Protein AF-A0A8R1E6R8-F1 (afdb_monomer_lite)

InterPro domains:
  IPR036397 Ribonuclease H superfamily [G3DSA:3.30.420.10] (1-71)

Secondary structure (DSSP, 8-state):
--PPP--TT-GGG-HHHHHHHHHHHHHTTPPPSSHHHHHHHHHHHHHHS-THHHHTHHHHHHHHHHTTT---

pLDDT: mean 79.16, std 11.39, range [40.44, 94.38]

Organism: Caenorhabditis japonica (NCBI:txid281687)

Foldseek 3Di:
DDDDDDDPPPPVLVLVVLLVVQLCVQCPPPDDPDDVSVVVSSVVSSVVPDCCSVVCNVVSVVVCVVVVNDDD

Sequence (72 aa):
MTVMEWPSQSPDLNLIEHLWKELERCVSGIRAQNADQKFSQLQTEWAQIPQSVITNLPRRCQAVIDSRGFAD

Structure (mmCIF, N/CA/C/O backbone):
data_AF-A0A8R1E6R8-F1
#
_entry.id   AF-A0A8R1E6R8-F1
#
loop_
_atom_site.group_PDB
_atom_site.id
_atom_site.type_symbol
_atom_site.label_atom_id
_atom_site.label_alt_id
_atom_site.label_comp_id
_atom_site.label_asym_id
_atom_site.label_entity_id
_atom_site.label_seq_id
_atom_site.pdbx_PDB_ins_code
_atom_site.Cartn_x
_atom_site.Cartn_y
_atom_site.Cartn_z
_atom_site.occupancy
_atom_site.B_iso_or_equiv
_atom_site.auth_seq_id
_atom_site.auth_comp_id
_atom_site.auth_asym_id
_atom_site.auth_atom_id
_atom_site.pdbx_PDB_model_num
ATOM 1 N N . MET A 1 1 ? 21.463 8.750 -1.044 1.00 40.44 1 MET A N 1
ATOM 2 C CA . MET A 1 1 ? 20.036 8.494 -1.324 1.00 40.44 1 MET A CA 1
ATOM 3 C C . MET A 1 1 ? 19.932 8.314 -2.827 1.00 40.44 1 MET A C 1
ATOM 5 O O . MET A 1 1 ? 20.153 9.278 -3.546 1.00 40.44 1 MET A O 1
ATOM 9 N N . THR A 1 2 ? 19.773 7.081 -3.301 1.00 57.19 2 THR A N 1
ATOM 10 C CA . THR A 1 2 ? 19.764 6.787 -4.741 1.00 57.19 2 THR A CA 1
ATOM 11 C C . THR A 1 2 ? 18.326 6.903 -5.225 1.00 57.19 2 THR A C 1
ATOM 13 O O . THR A 1 2 ? 17.475 6.126 -4.800 1.00 57.19 2 THR A O 1
ATOM 16 N N . VAL A 1 3 ? 18.041 7.916 -6.040 1.00 64.19 3 VAL A N 1
ATOM 17 C CA . VAL A 1 3 ? 16.742 8.064 -6.704 1.00 64.19 3 VAL A CA 1
ATOM 18 C C . VAL A 1 3 ? 16.734 7.109 -7.894 1.00 64.19 3 VAL A C 1
ATOM 20 O O . VAL A 1 3 ? 17.695 7.076 -8.658 1.00 64.19 3 VAL A O 1
ATOM 23 N N . MET A 1 4 ? 15.691 6.292 -8.017 1.00 67.62 4 MET A N 1
ATOM 24 C CA . MET A 1 4 ? 15.520 5.401 -9.165 1.00 67.62 4 MET A CA 1
ATOM 25 C C . MET A 1 4 ? 15.128 6.243 -10.384 1.00 67.62 4 MET A C 1
ATOM 27 O O . MET A 1 4 ? 14.210 7.057 -10.285 1.00 67.62 4 MET A O 1
ATOM 31 N N . GLU A 1 5 ? 15.819 6.073 -11.513 1.00 68.69 5 GLU A N 1
ATOM 32 C CA . GLU A 1 5 ? 15.420 6.729 -12.761 1.00 68.69 5 GLU A CA 1
ATOM 33 C C . GLU A 1 5 ? 14.063 6.181 -13.206 1.00 68.69 5 GLU A C 1
ATOM 35 O O . GLU A 1 5 ? 13.894 4.974 -13.381 1.00 68.69 5 GLU A O 1
ATOM 40 N N . TRP A 1 6 ? 13.083 7.076 -13.335 1.00 69.50 6 TRP A N 1
ATOM 41 C CA . TRP A 1 6 ? 11.708 6.718 -13.645 1.00 69.50 6 TRP A CA 1
ATOM 42 C C . TRP A 1 6 ? 11.311 7.210 -15.036 1.00 69.50 6 TRP A C 1
ATOM 44 O O . TRP A 1 6 ? 11.431 8.410 -15.300 1.00 69.50 6 TRP A O 1
ATOM 54 N N . PRO A 1 7 ? 10.806 6.337 -15.921 1.00 69.00 7 PRO A N 1
ATOM 55 C CA . PRO A 1 7 ? 10.310 6.768 -17.219 1.00 69.00 7 PRO A CA 1
ATOM 56 C C . PRO A 1 7 ? 9.056 7.643 -17.068 1.00 69.00 7 PRO A C 1
ATOM 58 O O . PRO A 1 7 ? 8.136 7.345 -16.300 1.00 69.00 7 PRO A O 1
ATOM 61 N N . SER A 1 8 ? 9.007 8.744 -17.817 1.00 66.88 8 SER A N 1
ATOM 62 C CA . SER A 1 8 ? 7.827 9.604 -17.898 1.00 66.88 8 SER A CA 1
ATOM 63 C C . SER A 1 8 ? 6.612 8.811 -18.404 1.00 66.88 8 SER A C 1
ATOM 65 O O . SER A 1 8 ? 6.739 7.907 -19.223 1.00 66.88 8 SER A O 1
ATOM 67 N N . GLN A 1 9 ? 5.422 9.141 -17.893 1.00 67.38 9 GLN A N 1
ATOM 68 C CA . GLN A 1 9 ? 4.151 8.477 -18.234 1.00 67.38 9 GLN A CA 1
ATOM 69 C C . GLN A 1 9 ? 4.084 6.960 -17.966 1.00 67.38 9 GLN A C 1
ATOM 71 O O . GLN A 1 9 ? 3.328 6.262 -18.628 1.00 67.38 9 GLN A O 1
ATOM 76 N N . SER A 1 10 ? 4.809 6.447 -16.966 1.00 66.06 10 SER A N 1
ATOM 77 C CA . SER A 1 10 ? 4.671 5.055 -16.502 1.00 66.06 10 SER A CA 1
ATOM 78 C C . SER A 1 10 ? 3.970 4.974 -15.135 1.00 66.06 10 SER A C 1
ATOM 80 O O . SER A 1 10 ? 4.633 4.706 -14.125 1.00 66.06 10 SER A O 1
ATOM 82 N N . PRO A 1 11 ? 2.645 5.234 -15.056 1.00 65.88 11 PRO A N 1
ATOM 83 C CA . PRO A 1 11 ? 1.878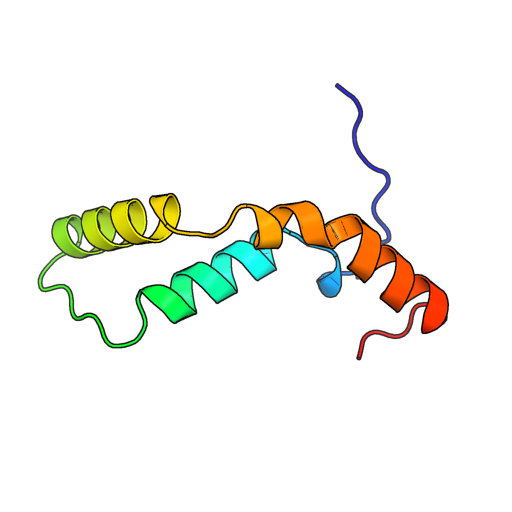 5.062 -13.821 1.00 65.88 11 PRO A CA 1
ATOM 84 C C . PRO A 1 11 ? 1.818 3.589 -13.402 1.00 65.88 11 PRO A C 1
ATOM 86 O O . PRO A 1 11 ? 1.737 3.293 -12.212 1.00 65.88 11 PRO A O 1
ATOM 89 N N . ASP A 1 12 ? 1.954 2.659 -14.350 1.00 66.31 12 ASP A N 1
ATOM 90 C CA . ASP A 1 12 ? 1.970 1.224 -14.073 1.00 66.31 12 ASP A CA 1
ATOM 91 C C . ASP A 1 12 ? 3.127 0.832 -13.180 1.00 66.31 12 ASP A C 1
ATOM 93 O O . ASP A 1 12 ? 2.978 -0.026 -12.316 1.00 66.31 12 ASP A O 1
ATOM 97 N N . LEU A 1 13 ? 4.264 1.502 -13.307 1.00 68.94 13 LEU A N 1
ATOM 98 C CA . LEU A 1 13 ? 5.386 1.220 -12.438 1.00 68.94 13 LEU A CA 1
ATOM 99 C C . LEU A 1 13 ? 5.147 1.781 -11.026 1.00 68.94 13 LEU A C 1
ATOM 101 O O . LEU A 1 13 ? 5.792 1.322 -10.091 1.00 68.94 13 LEU A O 1
ATOM 105 N N . ASN A 1 14 ? 4.220 2.731 -10.822 1.00 73.75 14 ASN A N 1
ATOM 106 C CA . ASN A 1 14 ? 4.182 3.545 -9.606 1.00 73.75 14 ASN A CA 1
ATOM 107 C C . ASN A 1 14 ? 3.672 2.739 -8.416 1.00 73.75 14 ASN A C 1
ATOM 109 O O . ASN A 1 14 ? 2.469 2.627 -8.198 1.00 73.75 14 ASN A O 1
ATOM 113 N N . LEU A 1 15 ? 4.600 2.198 -7.623 1.00 73.38 15 LEU A N 1
ATOM 114 C CA . LEU A 1 15 ? 4.314 1.361 -6.457 1.00 73.38 15 LEU A CA 1
ATOM 115 C C . LEU A 1 15 ? 3.246 1.943 -5.531 1.00 73.38 15 LEU A C 1
ATOM 117 O O . LEU A 1 15 ? 2.474 1.179 -4.957 1.00 73.38 15 LEU A O 1
ATOM 121 N N . ILE A 1 16 ? 3.185 3.271 -5.398 1.00 75.69 16 ILE A N 1
ATOM 122 C CA . ILE A 1 16 ? 2.220 3.914 -4.510 1.00 75.69 16 ILE A CA 1
ATOM 123 C C . ILE A 1 16 ? 0.778 3.736 -5.001 1.00 75.69 16 ILE A C 1
ATOM 125 O O . ILE A 1 16 ? -0.093 3.463 -4.187 1.00 75.69 16 ILE A O 1
ATOM 129 N N . GLU A 1 17 ? 0.529 3.787 -6.313 1.00 80.62 17 GLU A N 1
ATOM 130 C CA . GLU A 1 17 ? -0.808 3.585 -6.894 1.00 80.62 17 GLU A CA 1
ATOM 131 C C . GLU A 1 17 ? -1.290 2.149 -6.674 1.00 80.62 17 GLU A C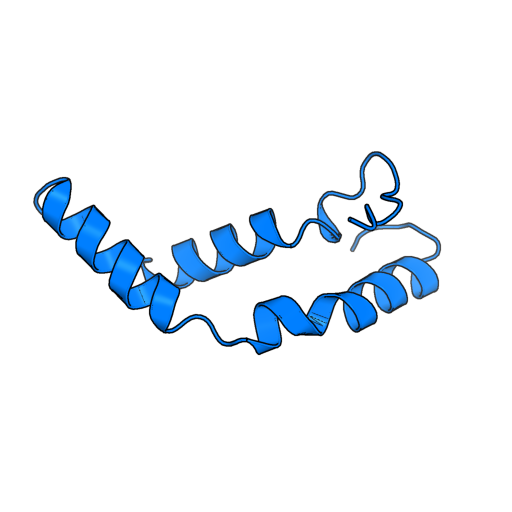 1
ATOM 133 O O . GLU A 1 17 ? -2.455 1.901 -6.370 1.00 80.62 17 GLU A O 1
ATOM 138 N N . HIS A 1 18 ? -0.373 1.182 -6.759 1.00 78.38 18 HIS A N 1
ATOM 139 C CA . HIS A 1 18 ? -0.696 -0.227 -6.514 1.00 78.38 18 HIS A CA 1
ATOM 140 C C . HIS A 1 18 ? -0.965 -0.502 -5.042 1.00 78.38 18 HIS A C 1
ATOM 142 O O . HIS A 1 18 ? -1.903 -1.227 -4.722 1.00 78.38 18 HIS A O 1
ATOM 148 N N . LEU A 1 19 ? -0.194 0.116 -4.146 1.00 84.25 19 LEU A N 1
ATOM 149 C CA . LEU A 1 19 ? -0.468 0.062 -2.711 1.00 84.25 19 LEU A CA 1
ATOM 150 C C . LEU A 1 19 ? -1.824 0.686 -2.379 1.00 84.25 19 LEU A C 1
ATOM 152 O O . LEU A 1 19 ? -2.575 0.103 -1.601 1.00 84.25 19 LEU A O 1
ATOM 156 N N . TRP A 1 20 ? -2.171 1.818 -2.998 1.00 85.62 20 TRP A N 1
ATOM 157 C CA . TRP A 1 20 ? -3.486 2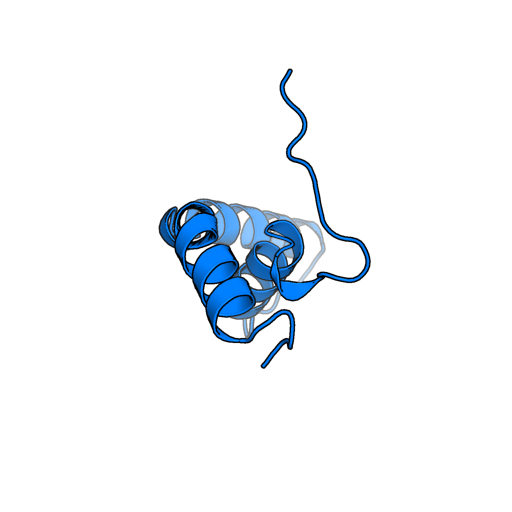.433 -2.825 1.00 85.62 20 TRP A CA 1
ATOM 158 C C . TRP A 1 20 ? -4.615 1.531 -3.317 1.00 85.62 20 TRP A C 1
ATOM 160 O O . TRP A 1 20 ? -5.596 1.355 -2.600 1.00 85.62 20 TRP A O 1
ATOM 170 N N . LYS A 1 21 ? -4.457 0.904 -4.486 1.00 86.12 21 LYS A N 1
ATOM 171 C CA . LYS A 1 21 ? -5.447 -0.026 -5.042 1.00 86.12 21 LYS A CA 1
ATOM 172 C C . LYS A 1 21 ? -5.643 -1.269 -4.171 1.00 86.12 21 LYS A C 1
ATOM 174 O O . LYS A 1 21 ? -6.776 -1.699 -3.964 1.00 86.12 21 LYS A O 1
ATOM 17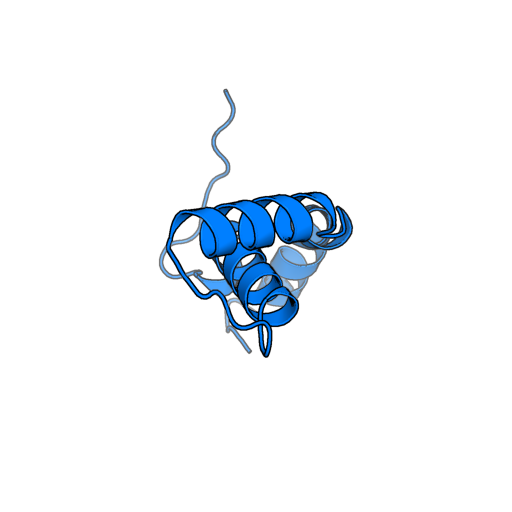9 N N . GLU A 1 22 ? -4.564 -1.844 -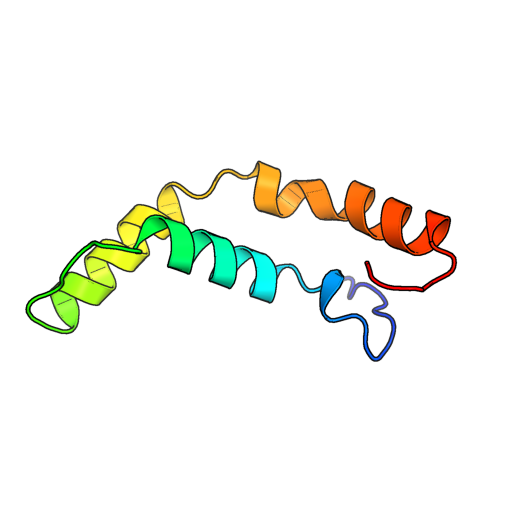3.639 1.00 86.81 22 GLU A N 1
ATOM 180 C CA . GLU A 1 22 ? -4.662 -2.972 -2.704 1.00 86.81 22 GLU A CA 1
ATOM 181 C C . GLU A 1 22 ? -5.295 -2.556 -1.376 1.00 86.81 22 GLU A C 1
ATOM 183 O O . GLU A 1 22 ? -6.161 -3.266 -0.869 1.00 86.81 22 GLU A O 1
ATOM 188 N N . LEU A 1 23 ? -4.939 -1.385 -0.842 1.00 89.12 23 LEU A N 1
ATOM 189 C CA . LEU A 1 23 ? -5.558 -0.863 0.372 1.00 89.12 23 LEU A CA 1
ATOM 190 C C . LEU A 1 23 ? -7.062 -0.641 0.176 1.00 89.12 23 LEU A C 1
ATOM 192 O O . LEU A 1 23 ? -7.849 -1.062 1.021 1.00 89.12 23 LEU A O 1
ATOM 196 N N . GLU A 1 24 ? -7.466 -0.038 -0.947 1.00 89.25 24 GLU A N 1
ATOM 197 C CA . GLU A 1 24 ? -8.871 0.152 -1.318 1.00 89.25 24 GLU A CA 1
ATOM 198 C C . GLU A 1 24 ? -9.608 -1.187 -1.424 1.00 89.25 24 GLU A C 1
ATOM 200 O O . GLU A 1 24 ? -10.717 -1.321 -0.906 1.00 89.25 24 GLU A O 1
ATOM 205 N N . ARG A 1 25 ? -8.977 -2.205 -2.023 1.00 89.06 25 ARG A N 1
ATOM 206 C CA . ARG A 1 25 ? -9.527 -3.564 -2.097 1.00 89.06 25 ARG A CA 1
ATOM 207 C C . ARG A 1 25 ? -9.741 -4.171 -0.711 1.00 89.06 25 ARG A C 1
ATOM 209 O O . ARG A 1 25 ? -10.786 -4.779 -0.495 1.00 89.06 25 ARG A O 1
ATOM 216 N N . CYS A 1 26 ? -8.792 -4.008 0.209 1.00 88.00 26 CYS A N 1
ATOM 217 C CA . CYS A 1 26 ? -8.887 -4.551 1.565 1.00 88.00 26 CYS A CA 1
ATOM 218 C C . CYS A 1 26 ? -9.978 -3.868 2.400 1.00 88.00 26 CYS A C 1
ATOM 220 O O . CYS A 1 26 ? -10.719 -4.542 3.109 1.00 88.00 26 CYS A O 1
ATOM 222 N N . VAL A 1 27 ? -10.130 -2.543 2.282 1.00 88.81 27 VAL A N 1
ATOM 223 C CA . VAL A 1 27 ? -11.193 -1.813 2.999 1.00 88.81 27 VAL A CA 1
ATOM 224 C C . VAL A 1 27 ? -12.542 -1.839 2.274 1.00 88.81 27 VAL A C 1
ATOM 226 O O . VAL A 1 27 ? -13.545 -1.364 2.816 1.00 88.81 27 VAL A O 1
ATOM 229 N N . SER A 1 28 ? -12.599 -2.382 1.055 1.00 89.19 28 SER A N 1
ATOM 230 C CA . SER A 1 28 ? -13.825 -2.461 0.264 1.00 89.19 28 SER A CA 1
ATOM 231 C C . SER A 1 28 ? -14.890 -3.275 0.998 1.00 89.19 28 SER A C 1
ATOM 233 O O . SER A 1 28 ? -14.682 -4.421 1.388 1.00 89.19 28 SER A O 1
ATOM 235 N N . GLY A 1 29 ? -16.057 -2.666 1.209 1.00 84.50 29 GLY A N 1
ATOM 236 C CA . GLY A 1 29 ? -17.170 -3.285 1.933 1.00 84.50 29 GLY A CA 1
ATOM 237 C C . GLY A 1 29 ? -17.143 -3.087 3.452 1.00 84.50 29 GLY A C 1
ATOM 238 O O . GLY A 1 29 ? -18.158 -3.344 4.102 1.00 84.50 29 GLY A O 1
ATOM 239 N N . ILE A 1 30 ? -16.060 -2.552 4.025 1.00 86.44 30 ILE A N 1
ATOM 240 C CA . ILE A 1 30 ? -16.015 -2.177 5.440 1.00 86.44 30 ILE A CA 1
ATOM 241 C C . ILE A 1 30 ? -16.634 -0.783 5.602 1.00 86.44 30 ILE A C 1
ATOM 243 O O . ILE A 1 30 ? -16.184 0.200 5.015 1.00 86.44 30 ILE A O 1
ATOM 247 N N . ARG A 1 31 ? -17.699 -0.677 6.406 1.00 88.31 31 ARG A N 1
ATOM 248 C CA . ARG A 1 31 ? -18.318 0.616 6.730 1.00 88.31 31 ARG A CA 1
ATOM 249 C C . ARG A 1 31 ? -17.699 1.201 7.996 1.00 88.31 31 ARG A C 1
ATOM 251 O O . ARG A 1 31 ? -17.673 0.551 9.039 1.00 88.31 31 ARG A O 1
ATOM 258 N N . ALA A 1 32 ? -17.267 2.453 7.910 1.00 90.56 32 ALA A N 1
ATOM 259 C CA . ALA A 1 32 ? -16.897 3.271 9.057 1.00 90.56 32 ALA A CA 1
ATOM 260 C C . ALA A 1 32 ? -18.040 4.232 9.407 1.00 90.56 32 ALA A C 1
ATOM 262 O O . ALA A 1 32 ? -18.686 4.786 8.518 1.00 90.56 32 ALA A O 1
ATOM 263 N N . GLN A 1 33 ? -18.279 4.440 10.698 1.00 91.38 33 GLN A N 1
ATOM 264 C CA . GLN A 1 33 ? -19.290 5.363 11.216 1.00 91.38 33 GLN A CA 1
ATOM 265 C C . GLN A 1 33 ? -18.744 6.785 11.404 1.00 91.38 33 GLN A C 1
ATOM 267 O O . GLN A 1 33 ? -19.517 7.736 11.470 1.00 91.38 33 GLN A O 1
ATOM 272 N N . ASN A 1 34 ? -17.421 6.940 11.487 1.00 93.19 34 ASN A N 1
ATOM 273 C CA . ASN A 1 34 ? -16.736 8.222 11.627 1.00 93.19 34 ASN A CA 1
ATOM 274 C C . ASN A 1 34 ? -15.310 8.158 11.043 1.00 93.19 34 ASN A C 1
ATOM 276 O O . ASN A 1 34 ? -14.841 7.099 10.614 1.00 93.19 34 ASN A O 1
ATOM 280 N N . ALA A 1 35 ? -14.639 9.312 11.001 1.00 93.50 35 ALA A N 1
ATOM 281 C CA . ALA A 1 35 ? -13.296 9.441 10.441 1.00 93.50 35 ALA A CA 1
ATOM 282 C C . ALA A 1 35 ? -12.250 8.626 11.216 1.00 93.50 35 ALA A C 1
ATOM 284 O O . ALA A 1 35 ? -11.421 7.974 10.586 1.00 93.50 35 ALA A O 1
ATOM 285 N N . ASP A 1 36 ? -12.330 8.596 12.548 1.00 94.38 36 ASP A N 1
ATOM 286 C CA . ASP A 1 36 ? -11.376 7.870 13.395 1.00 94.38 36 ASP A CA 1
ATOM 287 C C . ASP A 1 36 ? -11.445 6.364 13.137 1.00 94.38 36 ASP A C 1
ATOM 289 O O . ASP A 1 36 ? -10.428 5.715 12.911 1.00 94.38 36 ASP A O 1
ATOM 293 N N . GLN A 1 37 ? -12.659 5.814 13.058 1.00 93.75 37 GLN A N 1
ATOM 294 C CA . GLN A 1 37 ? -12.874 4.411 12.726 1.00 93.75 37 GLN A CA 1
ATOM 295 C C . GLN A 1 37 ? -12.351 4.086 11.324 1.00 93.75 37 GLN A C 1
ATOM 297 O O . GLN A 1 37 ? -11.727 3.043 11.131 1.00 93.75 37 GLN A O 1
ATOM 302 N N . LYS A 1 38 ? -12.564 4.983 10.351 1.00 91.81 38 LYS A N 1
ATOM 303 C CA . LYS A 1 38 ? -12.033 4.812 8.993 1.00 91.81 38 LYS A CA 1
ATOM 304 C C . LYS A 1 38 ? -10.504 4.819 8.994 1.00 91.81 38 LYS A C 1
ATOM 306 O O . LYS A 1 38 ? -9.889 4.011 8.308 1.00 91.81 38 LYS A O 1
ATOM 311 N N . PHE A 1 39 ? -9.890 5.697 9.780 1.00 92.81 39 PHE A N 1
ATOM 312 C CA . PHE A 1 39 ? -8.441 5.782 9.901 1.00 92.81 39 PHE A CA 1
ATOM 313 C C . PHE A 1 39 ? -7.844 4.536 10.565 1.00 92.81 39 PHE A C 1
ATOM 315 O O . PHE A 1 39 ? -6.883 3.974 10.044 1.00 92.81 39 PHE A O 1
ATOM 322 N N . SER A 1 40 ? -8.444 4.045 11.653 1.00 93.00 40 SER A N 1
ATOM 323 C CA . SER A 1 40 ? -8.013 2.799 12.295 1.00 93.00 40 SER A CA 1
ATOM 324 C C . SER A 1 40 ? -8.131 1.597 11.357 1.00 93.00 40 SER A C 1
ATOM 326 O O . SER A 1 40 ? -7.205 0.796 11.288 1.00 93.00 40 SER A O 1
ATOM 328 N N . GLN A 1 41 ? -9.221 1.495 10.588 1.00 92.44 41 GLN A N 1
ATOM 329 C CA . GLN A 1 41 ? -9.386 0.446 9.573 1.00 92.44 41 GLN A CA 1
ATOM 330 C C . GLN A 1 41 ? -8.276 0.505 8.521 1.00 92.44 41 GLN A C 1
ATOM 332 O O . GLN A 1 41 ? -7.646 -0.511 8.241 1.00 92.44 41 GLN A O 1
ATOM 337 N N . LEU A 1 42 ? -7.981 1.697 7.991 1.00 92.31 42 LEU A N 1
ATOM 338 C CA . LEU A 1 42 ? -6.888 1.884 7.035 1.00 92.31 42 LEU A CA 1
ATOM 339 C C . LEU A 1 42 ? -5.535 1.481 7.630 1.00 92.31 42 LEU A C 1
ATOM 341 O O . LEU A 1 42 ? -4.760 0.823 6.950 1.00 92.31 42 LEU A O 1
ATOM 345 N N . GLN A 1 43 ? -5.250 1.826 8.890 1.00 92.94 43 GLN A N 1
ATOM 346 C CA . GLN A 1 43 ? -4.010 1.415 9.558 1.00 92.94 43 GLN A CA 1
ATOM 347 C C . GLN A 1 43 ? -3.909 -0.104 9.728 1.00 92.94 43 GLN A C 1
ATOM 349 O O . GLN A 1 43 ? -2.838 -0.672 9.510 1.00 92.94 43 GLN A O 1
ATOM 354 N N . THR A 1 44 ? -5.003 -0.764 10.113 1.00 91.75 44 THR A N 1
ATOM 355 C CA . THR A 1 44 ? -5.041 -2.224 10.253 1.00 91.75 44 THR A CA 1
ATOM 356 C C . THR A 1 44 ? -4.818 -2.910 8.911 1.00 91.75 44 THR A C 1
ATOM 358 O O . THR A 1 44 ? -3.947 -3.770 8.818 1.00 91.75 44 THR A O 1
ATOM 361 N N . GLU A 1 45 ? -5.542 -2.506 7.866 1.00 91.12 45 GLU A N 1
ATOM 362 C CA . GLU A 1 45 ? -5.377 -3.101 6.538 1.00 91.12 45 GLU A CA 1
ATOM 363 C C . GLU A 1 45 ? -3.997 -2.803 5.947 1.00 91.12 45 GLU A C 1
ATOM 365 O O . GLU A 1 45 ? -3.367 -3.695 5.385 1.00 91.12 45 GLU A O 1
ATOM 370 N N . TRP A 1 46 ? -3.466 -1.594 6.156 1.00 89.94 46 TRP A N 1
ATOM 371 C CA . TRP A 1 46 ? -2.112 -1.229 5.740 1.00 89.94 46 TRP A CA 1
ATOM 372 C C . TRP A 1 46 ? -1.049 -2.162 6.330 1.00 89.94 46 TRP A C 1
ATOM 374 O O . TRP A 1 46 ? -0.140 -2.590 5.621 1.00 89.94 46 TRP A O 1
ATOM 384 N N . ALA A 1 47 ? -1.177 -2.522 7.610 1.00 88.56 47 ALA A N 1
ATOM 385 C CA . ALA A 1 47 ? -0.260 -3.450 8.270 1.00 88.56 47 ALA A CA 1
ATOM 386 C C . ALA A 1 47 ? -0.363 -4.894 7.741 1.00 88.56 47 ALA A C 1
ATOM 388 O O . ALA A 1 47 ? 0.565 -5.678 7.937 1.00 88.56 47 ALA A O 1
ATOM 389 N N . GLN A 1 48 ? -1.466 -5.247 7.076 1.00 87.00 48 GLN A N 1
ATOM 390 C CA . GLN A 1 48 ? -1.690 -6.573 6.499 1.00 87.00 48 GLN A CA 1
ATOM 391 C C . GLN A 1 48 ? -1.321 -6.673 5.016 1.00 87.00 48 GLN A C 1
ATOM 393 O O . GLN A 1 48 ? -1.316 -7.781 4.476 1.00 87.00 48 GLN A O 1
ATOM 398 N N . ILE A 1 49 ? -0.984 -5.559 4.351 1.00 84.44 49 ILE A N 1
ATOM 399 C CA . ILE A 1 49 ? -0.572 -5.586 2.944 1.00 84.44 49 ILE A CA 1
ATOM 400 C C . ILE A 1 49 ? 0.678 -6.473 2.804 1.00 84.44 49 ILE A C 1
ATOM 402 O O . ILE A 1 49 ? 1.720 -6.176 3.398 1.00 84.44 49 ILE A O 1
ATOM 406 N N . PRO A 1 50 ? 0.621 -7.551 1.998 1.00 83.12 50 PRO A N 1
ATOM 407 C CA . PRO A 1 50 ? 1.764 -8.426 1.810 1.00 83.12 50 PRO A CA 1
ATOM 408 C C . PRO A 1 50 ? 2.940 -7.670 1.199 1.00 83.12 50 PRO A C 1
ATOM 410 O O . PRO A 1 50 ? 2.802 -6.965 0.198 1.00 83.12 50 PRO A O 1
ATOM 413 N N . GLN A 1 51 ? 4.141 -7.904 1.724 1.00 80.88 51 GLN A N 1
ATOM 414 C CA . GLN A 1 51 ? 5.364 -7.290 1.203 1.00 80.88 51 GLN A CA 1
ATOM 415 C C . GLN A 1 51 ? 5.629 -7.667 -0.269 1.00 80.88 51 GLN A C 1
ATOM 417 O O . GLN A 1 51 ? 6.310 -6.934 -0.985 1.00 80.88 51 GLN A O 1
ATOM 422 N N . SER A 1 52 ? 5.021 -8.759 -0.753 1.00 78.69 52 SER A N 1
ATOM 423 C CA . SER A 1 52 ? 5.017 -9.158 -2.164 1.00 78.69 52 SER A CA 1
ATOM 424 C C . SER A 1 52 ? 4.418 -8.109 -3.103 1.00 78.69 52 SER A C 1
ATOM 426 O O . SER A 1 52 ? 4.802 -8.049 -4.267 1.00 78.69 52 SER A O 1
ATOM 428 N N . VAL A 1 53 ? 3.509 -7.255 -2.621 1.00 73.50 53 VAL A N 1
ATOM 429 C CA . VAL A 1 53 ? 2.970 -6.128 -3.403 1.00 73.50 53 VAL A CA 1
ATOM 430 C C . VAL A 1 53 ? 4.085 -5.131 -3.744 1.00 73.50 53 VAL A C 1
ATOM 432 O O . VAL A 1 53 ? 4.126 -4.598 -4.850 1.00 73.50 53 VAL A O 1
ATOM 435 N N . ILE A 1 54 ? 5.044 -4.951 -2.833 1.00 72.06 54 ILE A N 1
ATOM 436 C CA . ILE A 1 54 ? 6.185 -4.040 -2.986 1.00 72.06 54 ILE A CA 1
ATOM 437 C C . ILE A 1 54 ? 7.325 -4.720 -3.759 1.00 72.06 54 ILE A C 1
ATOM 439 O O . ILE A 1 54 ? 7.938 -4.110 -4.635 1.00 72.06 54 ILE A O 1
ATOM 443 N N . THR A 1 55 ? 7.610 -5.997 -3.480 1.00 73.56 55 THR A N 1
ATOM 444 C CA . THR A 1 55 ? 8.736 -6.713 -4.109 1.00 73.56 55 THR A CA 1
ATOM 445 C C . THR A 1 55 ? 8.462 -7.174 -5.539 1.00 73.56 55 THR A C 1
ATOM 447 O O . THR A 1 55 ? 9.398 -7.570 -6.227 1.00 73.56 55 THR A O 1
ATOM 450 N N . ASN A 1 56 ? 7.222 -7.080 -6.030 1.00 72.19 56 ASN A N 1
ATOM 451 C CA . ASN A 1 56 ? 6.878 -7.397 -7.419 1.00 72.19 56 ASN A CA 1
ATOM 452 C C . ASN A 1 56 ? 7.324 -6.332 -8.438 1.00 72.19 56 ASN A C 1
ATOM 454 O O . ASN A 1 56 ? 7.182 -6.561 -9.639 1.00 72.19 56 ASN A O 1
ATOM 458 N N . LEU A 1 57 ? 7.891 -5.199 -8.005 1.00 72.88 57 LEU A N 1
ATOM 459 C CA . LEU A 1 57 ? 8.333 -4.137 -8.915 1.00 72.88 57 LEU A CA 1
ATOM 460 C C . LEU A 1 57 ? 9.283 -4.622 -10.029 1.00 72.88 57 LEU A C 1
ATOM 462 O O . LEU A 1 57 ? 9.001 -4.326 -11.188 1.00 72.88 57 LEU A O 1
ATOM 466 N N . PRO A 1 58 ? 10.341 -5.416 -9.756 1.00 74.31 58 PRO A N 1
ATOM 467 C CA . PRO A 1 58 ? 11.264 -5.866 -10.799 1.00 74.31 58 PRO A CA 1
ATOM 468 C C . PRO A 1 58 ? 10.574 -6.718 -11.867 1.00 74.31 58 PRO A C 1
ATOM 470 O O . PRO A 1 58 ? 10.844 -6.563 -13.054 1.00 74.31 58 PRO A O 1
ATOM 473 N N . ARG A 1 59 ? 9.624 -7.574 -11.462 1.00 77.94 59 ARG A N 1
ATOM 474 C CA . ARG A 1 59 ? 8.831 -8.394 -12.389 1.00 77.94 59 ARG A CA 1
ATOM 475 C C . ARG A 1 59 ? 7.958 -7.527 -13.300 1.00 77.94 59 ARG A C 1
ATOM 477 O O . ARG A 1 59 ? 7.748 -7.873 -14.455 1.00 77.94 59 ARG A O 1
ATOM 484 N N . ARG A 1 60 ? 7.453 -6.404 -12.791 1.00 72.69 60 ARG A N 1
ATOM 485 C CA . ARG A 1 60 ? 6.590 -5.480 -13.540 1.00 72.69 60 ARG A CA 1
ATOM 486 C C . ARG A 1 60 ? 7.391 -4.582 -14.472 1.00 72.69 60 ARG A C 1
ATOM 488 O O . ARG A 1 60 ? 6.982 -4.407 -15.611 1.00 72.69 60 ARG A O 1
ATOM 495 N N . CYS A 1 61 ? 8.563 -4.114 -14.040 1.00 75.25 61 CYS A N 1
ATOM 496 C CA . CYS A 1 61 ? 9.533 -3.487 -14.936 1.00 75.25 61 CYS A CA 1
ATOM 497 C C . CYS A 1 61 ? 9.886 -4.428 -16.093 1.00 75.25 61 CYS A C 1
ATOM 499 O O . CYS A 1 61 ? 9.878 -4.003 -17.242 1.00 75.25 61 CYS A O 1
ATOM 501 N N . GLN A 1 62 ? 10.119 -5.713 -15.800 1.00 77.56 62 GLN A N 1
ATOM 502 C CA . GLN A 1 62 ? 10.381 -6.710 -16.835 1.00 77.56 62 GLN A CA 1
ATOM 503 C C . GLN A 1 62 ? 9.190 -6.887 -17.783 1.00 77.56 62 GLN A C 1
ATOM 505 O O . GLN A 1 62 ? 9.391 -6.876 -18.988 1.00 77.56 62 GLN A O 1
ATOM 510 N N . ALA A 1 63 ? 7.957 -6.952 -17.272 1.00 79.12 63 ALA A N 1
ATOM 511 C CA . ALA A 1 63 ? 6.766 -7.026 -18.119 1.00 79.12 63 ALA A CA 1
ATOM 512 C C . ALA A 1 63 ? 6.636 -5.809 -19.055 1.00 79.12 63 ALA A C 1
ATOM 514 O O . ALA A 1 63 ? 6.362 -5.980 -20.234 1.00 79.12 63 ALA A O 1
ATOM 515 N N . VAL A 1 64 ? 6.906 -4.591 -18.571 1.00 73.62 64 VAL A N 1
ATOM 516 C CA . VAL A 1 64 ? 6.909 -3.380 -19.416 1.00 73.62 64 VAL A CA 1
ATOM 517 C C . VAL A 1 64 ? 8.011 -3.441 -20.482 1.00 73.62 64 VAL A C 1
ATOM 519 O O . VAL A 1 64 ? 7.784 -3.042 -21.625 1.00 73.62 64 VAL A O 1
ATOM 522 N N . ILE A 1 65 ? 9.195 -3.960 -20.136 1.00 79.12 65 ILE A N 1
ATOM 523 C CA . ILE A 1 65 ? 10.294 -4.184 -21.090 1.00 79.12 65 ILE A CA 1
ATOM 524 C C . ILE A 1 65 ? 9.876 -5.200 -22.162 1.00 79.12 65 ILE A C 1
ATOM 526 O O . ILE A 1 65 ? 10.063 -4.941 -23.353 1.00 79.12 65 ILE A O 1
ATOM 530 N N . ASP A 1 66 ? 9.275 -6.317 -21.755 1.00 82.00 66 ASP A N 1
ATOM 531 C CA . ASP A 1 66 ? 8.811 -7.383 -22.647 1.00 82.00 66 ASP A CA 1
ATOM 532 C C . ASP A 1 66 ? 7.701 -6.874 -23.586 1.00 82.00 66 ASP A C 1
ATOM 534 O O . ASP A 1 66 ? 7.698 -7.181 -24.781 1.00 82.00 66 ASP A O 1
ATOM 538 N N . SER A 1 67 ? 6.831 -5.994 -23.081 1.00 81.00 67 SER A N 1
ATOM 539 C CA . SER A 1 67 ? 5.800 -5.282 -23.844 1.00 81.00 67 SER A CA 1
ATOM 540 C C . SER A 1 67 ? 6.336 -4.101 -24.664 1.00 81.00 67 SER A C 1
ATOM 542 O O . SER A 1 67 ? 5.552 -3.345 -25.229 1.00 81.00 67 SER A O 1
ATOM 544 N N . ARG A 1 68 ? 7.661 -3.907 -24.764 1.00 80.44 68 ARG A N 1
ATOM 545 C CA . ARG A 1 68 ? 8.307 -2.799 -25.503 1.00 80.44 68 ARG A CA 1
ATOM 546 C C . ARG A 1 68 ? 7.810 -1.403 -25.097 1.00 80.44 68 ARG A C 1
ATOM 548 O O . ARG A 1 68 ? 7.743 -0.504 -25.932 1.00 80.44 68 ARG A O 1
ATOM 555 N N . GLY A 1 69 ? 7.472 -1.219 -23.823 1.00 66.56 69 GLY A N 1
ATOM 556 C CA . GLY A 1 69 ? 6.975 0.049 -23.287 1.00 66.56 69 GLY A CA 1
ATOM 557 C C . GLY A 1 69 ? 5.470 0.276 -23.448 1.00 66.56 69 GLY A C 1
ATOM 558 O O . GLY A 1 69 ? 4.990 1.331 -23.042 1.00 66.56 69 GLY A O 1
ATOM 559 N N . PHE A 1 70 ? 4.717 -0.681 -24.000 1.00 64.69 70 PHE A N 1
ATOM 560 C CA . PHE A 1 70 ? 3.257 -0.642 -23.956 1.00 64.69 70 PHE A CA 1
ATOM 561 C C . PHE A 1 70 ? 2.765 -1.155 -22.596 1.00 64.69 70 PHE A C 1
ATOM 563 O O . PHE A 1 70 ? 3.187 -2.218 -22.137 1.00 64.69 70 PHE A O 1
ATOM 570 N N . ALA A 1 71 ? 1.905 -0.376 -21.943 1.00 55.66 71 ALA A N 1
ATOM 571 C CA . ALA A 1 71 ? 1.139 -0.833 -20.790 1.00 55.66 71 ALA A CA 1
ATOM 572 C C . ALA A 1 71 ? 0.013 -1.762 -21.274 1.00 55.66 71 ALA A C 1
ATOM 574 O O . ALA A 1 71 ? -0.584 -1.487 -22.317 1.00 55.66 71 ALA A O 1
ATOM 575 N N . ASP A 1 72 ? -0.232 -2.850 -20.542 1.00 52.22 72 ASP A N 1
ATOM 576 C CA . ASP 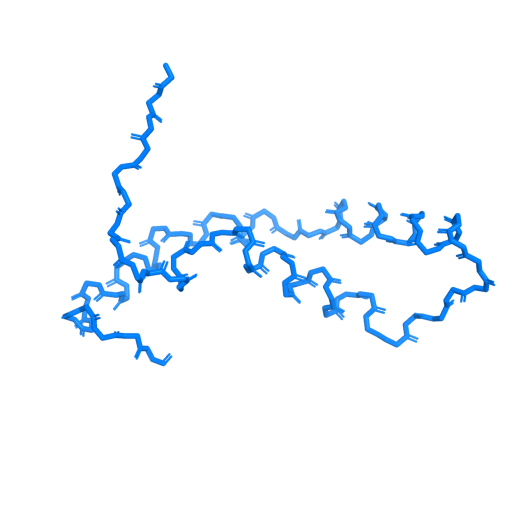A 1 72 ? -1.431 -3.693 -20.702 1.00 52.22 72 ASP A CA 1
ATOM 577 C C . ASP A 1 72 ? -2.673 -2.974 -20.143 1.00 52.22 72 ASP A C 1
ATOM 579 O O . ASP A 1 72 ? -2.545 -2.341 -19.066 1.00 52.22 72 ASP A O 1
#

Radius of gyration: 15.47 Å; chains: 1; bounding box: 39×19×39 Å